Protein AF-A0A7K0ZZW8-F1 (afdb_monomer)

Secondary structure (DSSP, 8-state):
----------EEEEEEEETTEEEEEEEETTS-HHHHHHHHHHHTT-S-TTT-----

Radius of gyration: 13.33 Å; Cα contacts (8 Å, |Δi|>4): 51; chains: 1; bounding box: 35×14×37 Å

Mean predicted aligned error: 8.75 Å

pLDDT: mean 78.49, std 13.45, range [45.16, 92.5]

Solvent-accessible surface area (backbone atoms only — not comparable to full-atom values): 3802 Å² total; per-residue (Å²): 136,85,79,76,88,63,81,57,88,43,79,38,82,46,77,51,77,42,95,94,36,72,50,79,46,80,41,56,64,59,61,63,65,77,80,44,46,65,60,53,36,47,75,52,65,71,57,54,86,89,74,62,74,81,87,121

Sequence (56 aa):
MSQAPLTATGLVRVTVASGTRRVDLVLPGSVPVAELVPELARSVGLLDALTVHGGY

Nearest PDB structures (foldseek):
  2cu1-assembly1_A  TM=6.823E-01  e=1.690E+00  Homo sapiens
  2npt-assembly1_D  TM=6.723E-01  e=1.819E+00  Homo sapiens

Structure (mmCIF, N/CA/C/O backbone):
data_AF-A0A7K0ZZW8-F1
#
_entry.id   AF-A0A7K0ZZW8-F1
#
loop_
_atom_site.group_PDB
_atom_site.id
_atom_site.type_symbol
_atom_site.label_atom_id
_atom_site.label_alt_id
_atom_site.label_comp_id
_atom_site.label_asym_id
_atom_site.label_entity_id
_atom_site.label_seq_id
_atom_site.pdbx_PDB_ins_code
_atom_site.Cartn_x
_atom_site.Cartn_y
_atom_site.Cartn_z
_atom_site.occupancy
_atom_site.B_iso_or_equiv
_atom_site.auth_seq_id
_atom_site.auth_comp_id
_atom_site.auth_asym_id
_atom_site.auth_atom_id
_atom_site.pdbx_PDB_model_num
ATOM 1 N N . MET A 1 1 ? 5.317 12.436 22.425 1.00 45.16 1 MET A N 1
ATOM 2 C CA . MET A 1 1 ? 4.131 12.465 21.547 1.00 45.16 1 MET A CA 1
ATOM 3 C C . MET A 1 1 ? 3.439 11.122 21.712 1.00 45.16 1 MET A C 1
ATOM 5 O O . MET A 1 1 ? 3.939 10.144 21.183 1.00 45.16 1 MET A O 1
ATOM 9 N N . SER A 1 2 ? 2.426 11.030 22.577 1.00 52.00 2 SER A N 1
ATOM 10 C CA . SER A 1 2 ? 1.704 9.772 22.820 1.00 52.00 2 SER A CA 1
ATOM 11 C C . SER A 1 2 ? 0.426 9.805 21.997 1.00 52.00 2 SER A C 1
ATOM 13 O O . SER A 1 2 ? -0.441 10.643 22.249 1.00 52.00 2 SER A O 1
ATOM 15 N N . GLN A 1 3 ? 0.353 8.966 20.969 1.00 58.75 3 GLN A N 1
ATOM 16 C CA . GLN A 1 3 ? -0.836 8.8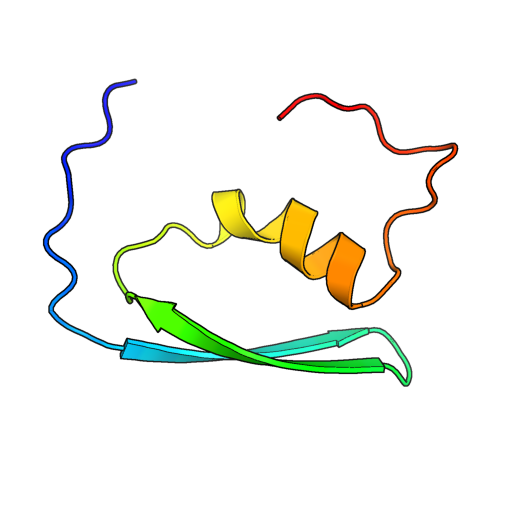39 20.141 1.00 58.75 3 GLN A CA 1
ATOM 17 C C . GLN A 1 3 ? -1.810 7.915 20.868 1.00 58.75 3 GLN A C 1
ATOM 19 O O . GLN A 1 3 ? -1.508 6.749 21.123 1.00 58.75 3 GLN A O 1
ATOM 24 N N . ALA A 1 4 ? -2.958 8.461 21.268 1.00 57.91 4 ALA A N 1
ATOM 25 C CA . ALA A 1 4 ? -4.018 7.674 21.875 1.00 57.91 4 ALA A CA 1
ATOM 26 C C . ALA A 1 4 ? -4.515 6.626 20.860 1.00 57.9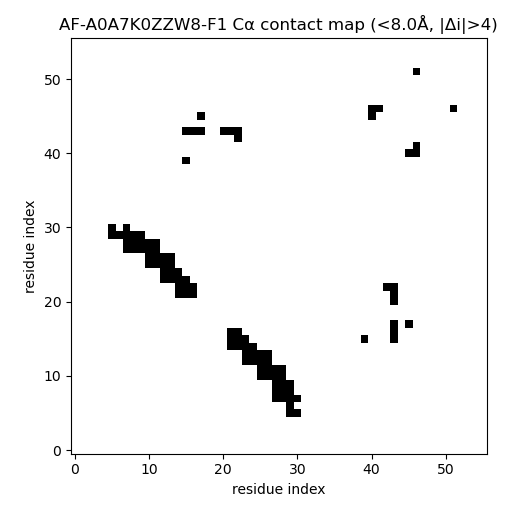1 4 ALA A C 1
ATOM 28 O O . ALA A 1 4 ? -4.661 6.963 19.681 1.00 57.91 4 ALA A O 1
ATOM 29 N N . PRO A 1 5 ? -4.782 5.376 21.280 1.00 58.91 5 PRO A N 1
ATOM 30 C CA . PRO A 1 5 ? -5.301 4.356 20.384 1.00 58.91 5 PRO A CA 1
ATOM 31 C C . PRO A 1 5 ? -6.685 4.787 19.895 1.00 58.91 5 PRO A C 1
ATOM 33 O O . PRO A 1 5 ? -7.675 4.735 20.624 1.00 58.91 5 PRO A O 1
ATOM 36 N N . LEU A 1 6 ? -6.746 5.251 18.650 1.00 61.94 6 LEU A N 1
ATOM 37 C CA . LEU A 1 6 ? -7.996 5.541 17.973 1.00 61.94 6 LEU A CA 1
ATOM 38 C C . LEU A 1 6 ? -8.642 4.201 17.622 1.00 61.94 6 LEU A C 1
ATOM 40 O O . LEU A 1 6 ? -8.179 3.494 16.725 1.00 61.94 6 LEU A O 1
ATOM 44 N N . THR A 1 7 ? -9.704 3.845 18.341 1.00 61.91 7 THR A N 1
ATOM 45 C CA . THR A 1 7 ? -10.557 2.698 18.020 1.00 61.91 7 THR A CA 1
ATOM 46 C C . THR A 1 7 ? -11.089 2.895 16.602 1.00 61.91 7 THR A C 1
ATOM 48 O O . THR A 1 7 ? -11.924 3.761 16.349 1.00 61.91 7 THR A O 1
ATOM 51 N N . ALA A 1 8 ? -10.533 2.152 15.645 1.00 62.84 8 ALA A N 1
ATOM 52 C CA . ALA A 1 8 ? -10.835 2.319 14.233 1.00 62.84 8 ALA A CA 1
ATOM 53 C C . ALA A 1 8 ? -12.257 1.824 13.942 1.00 62.84 8 ALA A C 1
ATOM 55 O O . ALA A 1 8 ? -12.493 0.623 13.849 1.00 62.84 8 ALA A O 1
ATOM 56 N N . THR A 1 9 ? -13.216 2.735 13.801 1.00 69.50 9 THR A N 1
ATOM 57 C CA . THR A 1 9 ? -14.613 2.391 13.484 1.00 69.50 9 THR A CA 1
ATOM 58 C C . THR A 1 9 ? -14.931 2.446 11.987 1.00 69.50 9 THR A C 1
ATOM 60 O O . THR A 1 9 ? -16.082 2.273 11.599 1.00 69.50 9 THR A O 1
ATOM 63 N N . GLY A 1 10 ? -13.929 2.630 11.120 1.00 81.19 10 GLY A N 1
ATOM 64 C CA . GLY A 1 10 ? -14.116 2.668 9.669 1.00 81.19 10 GLY A CA 1
ATOM 65 C C . GLY A 1 10 ? -12.943 2.059 8.912 1.00 81.19 10 GLY A C 1
ATOM 66 O O . GLY A 1 10 ? -11.794 2.210 9.321 1.00 81.19 10 GLY A O 1
ATOM 67 N N . LEU A 1 11 ? -13.237 1.375 7.806 1.00 88.44 11 LEU A N 1
ATOM 68 C CA . LEU A 1 11 ? -12.247 0.905 6.838 1.00 88.44 11 LEU A CA 1
ATOM 69 C C . LEU A 1 11 ? -12.216 1.857 5.643 1.00 88.44 11 LEU A C 1
ATOM 71 O O . LEU A 1 11 ? -13.259 2.316 5.180 1.00 88.44 11 LEU A O 1
ATOM 75 N N . VAL A 1 12 ? -11.022 2.122 5.126 1.00 89.50 12 VAL A N 1
ATOM 76 C CA . VAL A 1 12 ? -10.798 2.973 3.958 1.00 89.50 12 VAL A CA 1
ATOM 77 C C . VAL A 1 12 ? -10.053 2.162 2.908 1.00 89.50 12 VAL A C 1
ATOM 79 O O . VAL A 1 12 ? -9.042 1.525 3.204 1.00 89.50 12 VAL A O 1
ATOM 82 N N . ARG A 1 13 ? -10.549 2.182 1.668 1.00 91.56 13 ARG A N 1
ATOM 83 C CA . ARG A 1 13 ? -9.822 1.626 0.525 1.00 91.56 13 ARG A CA 1
ATOM 84 C C . ARG A 1 13 ? -8.840 2.671 0.011 1.00 91.56 13 ARG A C 1
ATOM 86 O O . ARG A 1 13 ? -9.245 3.775 -0.341 1.00 91.56 13 ARG A O 1
ATOM 93 N N . VAL A 1 14 ? -7.569 2.306 -0.052 1.00 90.69 14 VAL A N 1
ATOM 94 C CA . VAL A 1 14 ? -6.485 3.170 -0.514 1.00 90.69 14 VAL A CA 1
ATOM 95 C C . VAL A 1 14 ? -5.832 2.530 -1.726 1.00 90.69 14 VAL A C 1
ATOM 97 O O . VAL A 1 14 ? -5.426 1.373 -1.677 1.00 90.69 14 VAL A O 1
ATOM 100 N N . THR A 1 15 ? -5.721 3.296 -2.806 1.00 92.00 15 THR A N 1
ATOM 101 C CA . THR A 1 15 ? -4.968 2.908 -3.999 1.00 92.00 15 THR A CA 1
ATOM 102 C C . THR A 1 15 ? -3.677 3.709 -4.034 1.00 92.00 15 THR A C 1
ATOM 104 O O . THR A 1 15 ? -3.705 4.939 -4.054 1.00 92.00 15 THR A O 1
ATOM 107 N N . VAL A 1 16 ? -2.545 3.017 -4.075 1.00 91.19 16 VAL A N 1
ATOM 108 C CA . VAL A 1 16 ? -1.218 3.617 -4.225 1.00 91.19 16 VAL A CA 1
ATOM 109 C C . VAL A 1 16 ? -0.736 3.356 -5.640 1.00 91.19 16 VAL A C 1
ATOM 111 O O . VAL A 1 16 ? -0.666 2.209 -6.073 1.00 91.19 16 VAL A O 1
ATOM 114 N N . ALA A 1 17 ? -0.411 4.417 -6.373 1.00 90.81 17 ALA A N 1
ATOM 115 C CA . ALA A 1 17 ? 0.061 4.334 -7.748 1.00 90.81 17 ALA A CA 1
ATOM 116 C C . ALA A 1 17 ? 1.443 4.978 -7.888 1.00 90.81 17 ALA A C 1
ATOM 118 O O . ALA A 1 17 ? 1.676 6.075 -7.389 1.00 90.81 17 ALA A O 1
ATOM 119 N N . SER A 1 18 ? 2.339 4.303 -8.608 1.00 87.94 18 SER A N 1
ATOM 120 C CA . SER A 1 18 ? 3.665 4.794 -8.979 1.00 87.94 18 SER A CA 1
ATOM 121 C C . SER A 1 18 ? 4.017 4.316 -10.385 1.00 87.94 18 SER A C 1
ATOM 123 O O . SER A 1 18 ? 4.252 3.126 -10.605 1.00 87.94 18 SER A O 1
ATOM 125 N N . GLY A 1 19 ? 4.020 5.229 -11.359 1.00 87.81 19 GLY A N 1
ATOM 126 C CA . GLY A 1 19 ? 4.232 4.883 -12.766 1.00 87.81 19 GLY A CA 1
ATOM 127 C C . GLY A 1 19 ? 3.268 3.784 -13.230 1.00 87.81 19 GLY A C 1
ATOM 128 O O . GLY A 1 19 ? 2.052 3.973 -13.233 1.00 87.81 19 GLY A O 1
ATOM 129 N N . THR A 1 20 ? 3.813 2.623 -13.597 1.00 89.19 20 THR A N 1
ATOM 130 C CA . THR A 1 20 ? 3.052 1.435 -14.027 1.00 89.19 20 THR A CA 1
ATOM 131 C C . THR A 1 20 ? 2.652 0.500 -12.881 1.00 89.19 20 THR A C 1
ATOM 133 O O . THR A 1 20 ? 1.924 -0.465 -13.108 1.00 89.19 20 THR A O 1
ATOM 136 N N . ARG A 1 21 ? 3.107 0.760 -11.650 1.00 88.56 21 ARG A N 1
ATOM 137 C CA . ARG A 1 21 ? 2.832 -0.059 -10.464 1.00 88.56 21 ARG A CA 1
ATOM 138 C C . ARG A 1 21 ? 1.649 0.507 -9.693 1.00 88.56 21 ARG A C 1
ATOM 140 O O . ARG A 1 21 ? 1.555 1.715 -9.474 1.00 88.56 21 ARG A O 1
ATOM 147 N N . ARG A 1 22 ? 0.747 -0.373 -9.265 1.00 91.38 22 ARG A N 1
ATOM 148 C CA . ARG A 1 22 ? -0.415 -0.022 -8.445 1.00 91.38 22 ARG A CA 1
ATOM 149 C C . ARG A 1 22 ? -0.666 -1.089 -7.393 1.00 91.38 22 ARG A C 1
ATOM 151 O O . ARG A 1 22 ? -0.472 -2.269 -7.671 1.00 91.38 22 ARG A O 1
ATOM 158 N N . VAL A 1 23 ? -1.109 -0.661 -6.217 1.00 91.69 23 VAL A N 1
ATOM 159 C CA . VAL A 1 23 ? -1.478 -1.529 -5.097 1.00 91.69 23 VAL A CA 1
ATOM 160 C C . VAL A 1 23 ? -2.747 -0.983 -4.453 1.00 91.69 23 VAL A C 1
ATOM 162 O O . 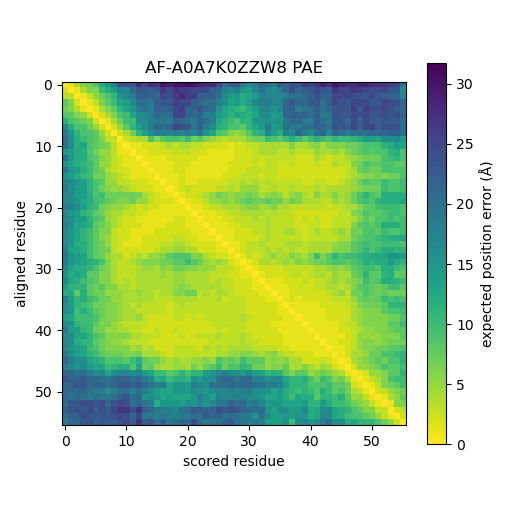VAL A 1 23 ? -2.844 0.216 -4.201 1.00 91.69 23 VAL A O 1
ATOM 165 N N . ASP A 1 24 ? -3.703 -1.867 -4.178 1.00 92.50 24 ASP A N 1
ATOM 166 C CA . ASP A 1 24 ? -4.923 -1.552 -3.440 1.00 92.50 24 ASP A CA 1
ATOM 167 C C . ASP A 1 24 ? -4.863 -2.168 -2.045 1.00 92.50 24 ASP A C 1
ATOM 169 O O . ASP A 1 24 ? -4.506 -3.335 -1.886 1.00 92.50 24 ASP A O 1
ATOM 173 N N . LEU A 1 25 ? -5.234 -1.386 -1.038 1.00 89.56 25 LEU A N 1
ATOM 174 C CA . LEU A 1 25 ? -5.173 -1.760 0.370 1.00 89.56 25 LEU A CA 1
ATOM 175 C C . LEU A 1 25 ? -6.475 -1.377 1.062 1.00 89.56 25 LEU A C 1
ATOM 177 O O . LEU A 1 25 ? -7.123 -0.392 0.704 1.00 89.56 25 LEU A O 1
ATOM 181 N N . VAL A 1 26 ? -6.836 -2.141 2.085 1.00 90.75 26 VAL A N 1
ATOM 182 C CA . VAL A 1 26 ? -7.907 -1.790 3.017 1.00 90.75 26 VAL A CA 1
ATOM 183 C C . VAL A 1 26 ? -7.252 -1.478 4.350 1.00 90.75 26 VAL A C 1
ATOM 185 O O . VAL A 1 26 ? -6.570 -2.330 4.915 1.00 90.75 26 VAL A O 1
ATOM 188 N N . LEU A 1 27 ? -7.425 -0.250 4.825 1.00 87.12 27 LEU A N 1
ATOM 189 C CA . LEU A 1 27 ? -6.742 0.268 6.004 1.00 87.12 27 LEU A CA 1
ATOM 190 C C . LEU A 1 27 ? -7.7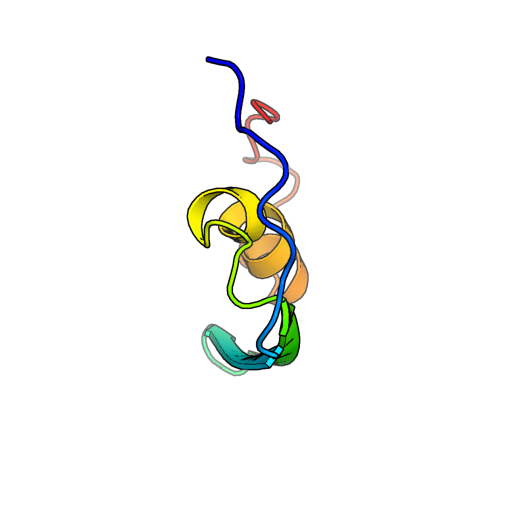55 0.752 7.043 1.00 87.12 27 LEU A C 1
ATOM 192 O O . LEU A 1 27 ? -8.834 1.222 6.668 1.00 87.12 27 LEU A O 1
ATOM 196 N N . PRO A 1 28 ? -7.431 0.684 8.344 1.00 88.62 28 PRO A N 1
ATOM 197 C CA . PRO A 1 28 ? -8.241 1.335 9.359 1.00 88.62 28 PRO A CA 1
ATOM 198 C C . PRO A 1 28 ? -8.188 2.856 9.159 1.00 88.62 28 PRO A C 1
ATOM 200 O O . PRO A 1 28 ? -7.113 3.443 9.057 1.00 88.62 28 PRO A O 1
ATOM 203 N N . GLY A 1 29 ? -9.348 3.509 9.132 1.00 84.44 29 GLY A N 1
ATOM 204 C CA . GLY A 1 29 ? -9.482 4.946 8.867 1.00 84.44 29 GLY A CA 1
ATOM 205 C C . GLY A 1 29 ? -8.913 5.856 9.957 1.00 84.44 29 GLY A C 1
ATOM 206 O O . GLY A 1 29 ? -8.922 7.071 9.797 1.00 84.44 29 GLY A O 1
ATOM 207 N N . SER A 1 30 ? -8.430 5.285 11.060 1.00 84.75 30 SER A N 1
ATOM 208 C CA . SER A 1 30 ? -7.777 6.018 12.138 1.00 84.75 30 SER A CA 1
ATOM 209 C C . SER A 1 30 ? -6.248 6.034 12.056 1.00 84.75 30 SER A C 1
ATOM 211 O O . SER A 1 30 ? -5.621 6.737 12.846 1.00 84.75 30 SER A O 1
ATOM 213 N N . VAL A 1 31 ? -5.635 5.286 11.130 1.00 84.50 31 VAL A N 1
ATOM 214 C CA . VAL A 1 31 ? -4.173 5.260 10.976 1.00 84.50 31 VAL A CA 1
ATOM 215 C C . VAL A 1 31 ? -3.712 6.497 10.196 1.00 84.50 31 VAL A C 1
ATOM 217 O O . VAL A 1 31 ? -4.187 6.710 9.075 1.00 84.50 31 VAL A O 1
ATOM 220 N N . PRO A 1 32 ? -2.789 7.322 10.727 1.00 82.88 32 PRO A N 1
ATOM 221 C CA . PRO A 1 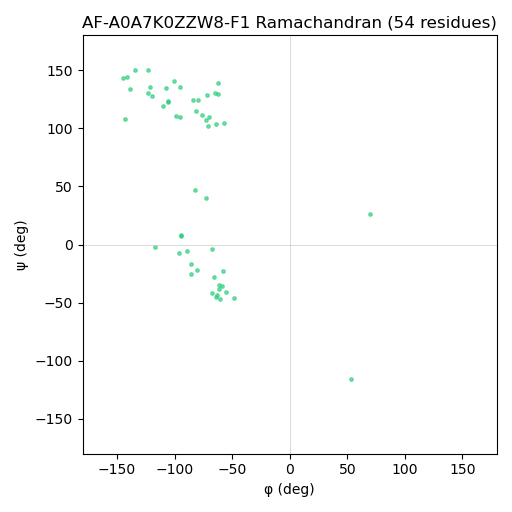32 ? -2.259 8.458 9.988 1.00 82.88 32 PRO A CA 1
ATOM 222 C C . PRO A 1 32 ? -1.521 8.014 8.729 1.00 82.88 32 PRO A C 1
ATOM 224 O O . PRO A 1 32 ? -0.616 7.186 8.769 1.00 82.88 32 PRO A O 1
ATOM 227 N N . VAL A 1 33 ? -1.863 8.629 7.598 1.00 81.25 33 VAL A N 1
ATOM 228 C CA . VAL A 1 33 ? -1.267 8.279 6.300 1.00 81.25 33 VAL A CA 1
ATOM 229 C C . VAL A 1 33 ? 0.252 8.448 6.312 1.00 81.25 33 VAL A C 1
ATOM 231 O O . VAL A 1 33 ? 0.944 7.639 5.705 1.00 81.25 33 VAL A O 1
ATOM 234 N N . ALA A 1 34 ? 0.774 9.459 7.018 1.00 83.75 34 ALA A N 1
ATOM 235 C CA . ALA A 1 34 ? 2.208 9.737 7.099 1.00 83.75 34 ALA A CA 1
ATOM 236 C C . ALA A 1 34 ? 3.020 8.524 7.583 1.00 83.75 34 ALA A C 1
ATOM 238 O O . ALA A 1 34 ? 4.057 8.243 6.990 1.00 83.75 34 ALA A O 1
ATOM 239 N N . GLU A 1 35 ? 2.507 7.783 8.573 1.00 86.56 35 GLU A N 1
ATOM 240 C CA . GLU A 1 35 ? 3.140 6.575 9.125 1.00 86.56 35 GLU A CA 1
ATOM 241 C C . GLU A 1 35 ? 3.208 5.436 8.097 1.00 86.56 35 GLU A C 1
ATOM 243 O O . GLU A 1 35 ? 4.112 4.608 8.129 1.00 86.56 35 GLU A O 1
ATOM 248 N N . LEU A 1 36 ? 2.273 5.419 7.143 1.00 85.50 36 LEU A N 1
ATOM 249 C CA . LEU A 1 36 ? 2.184 4.395 6.106 1.00 85.50 36 LEU A CA 1
ATOM 250 C C . LEU A 1 36 ? 3.066 4.709 4.891 1.00 85.50 36 LEU A C 1
ATOM 252 O O . LEU A 1 36 ? 3.483 3.793 4.185 1.00 85.50 36 LEU A O 1
ATOM 256 N N . VAL A 1 37 ? 3.373 5.987 4.629 1.00 86.75 37 VAL A N 1
ATOM 257 C CA . VAL A 1 37 ? 4.100 6.429 3.422 1.00 86.75 37 VAL A CA 1
ATOM 258 C C . VAL A 1 37 ? 5.375 5.620 3.136 1.00 86.75 37 VAL A C 1
ATOM 260 O O . VAL A 1 37 ? 5.542 5.224 1.980 1.00 86.75 37 VAL A O 1
ATOM 263 N N . PRO A 1 38 ? 6.266 5.327 4.104 1.00 86.12 38 PRO A N 1
ATOM 264 C CA . PRO A 1 38 ? 7.495 4.584 3.820 1.00 86.12 38 PRO A CA 1
ATOM 265 C C . PRO A 1 38 ? 7.232 3.153 3.344 1.00 86.12 38 PRO A C 1
ATOM 267 O O . PRO A 1 38 ? 7.829 2.701 2.365 1.00 86.12 38 PRO A O 1
ATOM 270 N N . GLU A 1 39 ? 6.323 2.436 4.006 1.00 87.25 39 GLU A N 1
ATOM 271 C CA . GLU A 1 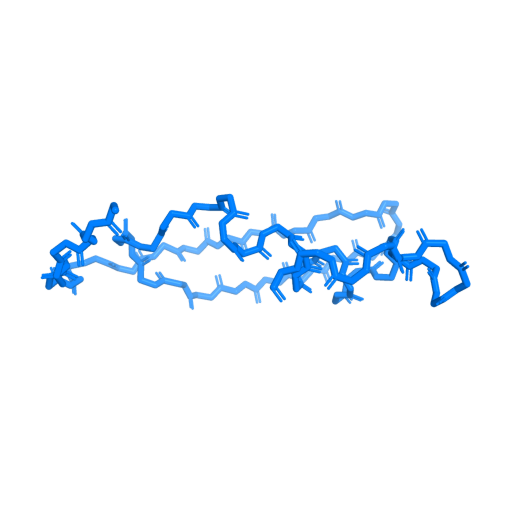39 ? 5.963 1.071 3.615 1.00 87.25 39 GLU A CA 1
ATOM 272 C C . GLU A 1 39 ? 5.237 1.049 2.269 1.00 87.25 39 GLU A C 1
ATOM 274 O O . GLU A 1 39 ? 5.559 0.234 1.401 1.00 87.25 39 GLU A O 1
ATOM 279 N N . LEU A 1 40 ? 4.320 1.995 2.047 1.00 88.88 40 LEU A N 1
ATOM 280 C CA . LEU A 1 40 ? 3.625 2.149 0.772 1.00 88.88 40 LEU A CA 1
ATOM 281 C C . LEU A 1 40 ? 4.617 2.435 -0.359 1.00 88.88 40 LEU A C 1
ATOM 283 O O . LEU A 1 40 ? 4.573 1.764 -1.390 1.00 88.88 40 LEU A O 1
ATOM 287 N N . ALA A 1 41 ? 5.561 3.355 -0.158 1.00 87.81 41 ALA A N 1
ATOM 288 C CA . ALA A 1 41 ? 6.603 3.668 -1.129 1.00 87.81 41 ALA A CA 1
ATOM 289 C C . ALA A 1 41 ? 7.495 2.450 -1.434 1.00 87.81 41 ALA A C 1
ATOM 291 O O . ALA A 1 41 ? 7.817 2.208 -2.600 1.00 87.81 41 ALA A O 1
ATOM 292 N N . ARG A 1 42 ? 7.829 1.624 -0.430 1.00 84.25 42 ARG A N 1
ATOM 293 C CA . ARG A 1 42 ? 8.519 0.339 -0.644 1.00 84.25 42 ARG A CA 1
ATOM 294 C C . ARG A 1 42 ? 7.665 -0.631 -1.470 1.00 84.25 42 ARG A C 1
ATOM 296 O O . ARG A 1 42 ? 8.190 -1.237 -2.401 1.00 84.25 42 ARG A O 1
ATOM 303 N N . SER A 1 43 ? 6.364 -0.749 -1.190 1.00 86.00 43 SER A N 1
ATOM 304 C CA . SER A 1 43 ? 5.462 -1.681 -1.894 1.00 86.00 43 SER A CA 1
ATOM 305 C C . SER A 1 43 ? 5.346 -1.398 -3.397 1.00 86.00 43 SER A C 1
ATOM 307 O O . SER A 1 43 ? 5.281 -2.323 -4.207 1.00 86.00 43 SER A O 1
ATOM 309 N N . VAL A 1 44 ? 5.403 -0.122 -3.791 1.00 87.88 44 VAL A N 1
ATOM 310 C CA . VAL A 1 44 ? 5.395 0.292 -5.201 1.00 87.88 44 VAL A CA 1
ATOM 311 C C . VAL A 1 44 ? 6.798 0.491 -5.783 1.00 87.88 44 VAL A C 1
ATOM 313 O O . VAL A 1 44 ? 6.926 0.919 -6.928 1.00 87.88 44 VAL A O 1
ATOM 316 N N . GLY A 1 45 ? 7.853 0.145 -5.039 1.00 84.50 45 GLY A N 1
ATOM 317 C CA . GLY A 1 45 ? 9.239 0.174 -5.514 1.00 84.50 45 GLY A CA 1
ATOM 318 C C . GLY A 1 45 ? 9.813 1.576 -5.735 1.00 84.50 45 GLY A C 1
ATOM 319 O O . GLY A 1 45 ? 10.690 1.735 -6.576 1.00 84.50 45 GLY A O 1
ATOM 320 N N . LEU A 1 46 ? 9.307 2.588 -5.022 1.00 82.69 46 LEU A N 1
ATOM 321 C CA . LEU A 1 46 ? 9.813 3.967 -5.077 1.00 82.69 46 LEU A CA 1
ATOM 322 C C . LEU A 1 46 ? 11.068 4.189 -4.228 1.00 82.69 46 LEU A C 1
ATOM 324 O O . LEU A 1 46 ? 11.793 5.155 -4.448 1.00 82.69 46 LEU A O 1
ATOM 328 N N . LEU A 1 47 ? 11.302 3.329 -3.240 1.00 77.50 47 LEU A N 1
ATOM 329 C CA . LEU A 1 47 ? 12.457 3.422 -2.359 1.00 77.50 47 LEU A CA 1
ATOM 330 C C . LEU A 1 47 ? 13.576 2.515 -2.875 1.00 77.50 47 LEU A C 1
ATOM 332 O O . LEU A 1 47 ? 13.459 1.291 -2.804 1.00 77.50 47 LEU A O 1
ATOM 336 N N . ASP A 1 48 ? 14.653 3.119 -3.378 1.00 70.44 48 ASP A N 1
ATOM 337 C CA . ASP A 1 48 ? 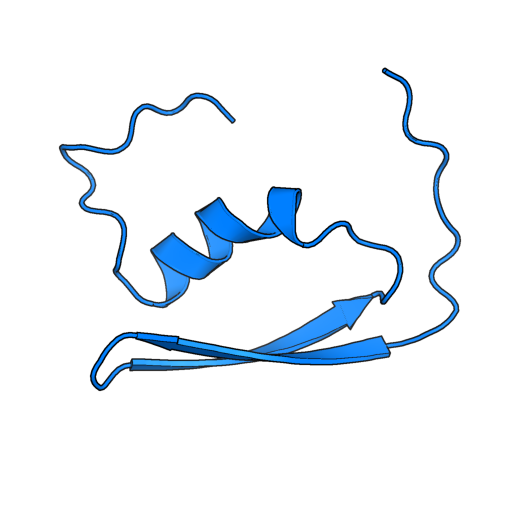15.904 2.413 -3.654 1.00 70.44 48 ASP A CA 1
ATOM 338 C C . ASP A 1 48 ? 16.597 2.073 -2.325 1.00 70.44 48 ASP A C 1
ATOM 340 O O . ASP A 1 48 ? 16.791 2.935 -1.463 1.00 70.44 48 ASP A O 1
ATOM 344 N N . ALA A 1 49 ? 16.967 0.803 -2.151 1.00 62.47 49 ALA A N 1
ATOM 345 C CA . ALA A 1 49 ? 17.592 0.287 -0.936 1.00 62.47 49 ALA A CA 1
ATOM 346 C C . ALA A 1 49 ? 18.898 1.017 -0.576 1.00 62.47 49 ALA A C 1
ATOM 348 O O . ALA A 1 49 ? 19.287 1.015 0.590 1.00 62.47 49 ALA A O 1
ATOM 349 N N . LEU A 1 50 ? 19.552 1.657 -1.552 1.00 60.19 50 LEU A N 1
ATOM 350 C CA . LEU A 1 50 ? 20.808 2.384 -1.360 1.00 60.19 50 LEU A CA 1
ATOM 351 C C . LEU A 1 50 ? 20.634 3.838 -0.893 1.00 60.19 50 LEU A C 1
ATOM 353 O O . LEU A 1 50 ? 21.592 4.425 -0.393 1.00 60.19 50 LEU A O 1
ATOM 357 N N . THR A 1 51 ? 19.440 4.428 -1.021 1.00 63.09 51 THR A N 1
ATOM 358 C CA . THR A 1 51 ? 19.186 5.841 -0.670 1.00 63.09 51 THR A CA 1
ATOM 359 C C . THR A 1 51 ? 18.185 6.021 0.468 1.00 63.09 51 THR A C 1
ATOM 361 O O . THR A 1 51 ? 17.908 7.151 0.872 1.00 63.09 51 THR A O 1
ATOM 364 N N . VAL A 1 52 ? 17.620 4.934 1.000 1.00 66.50 52 VAL A N 1
ATOM 365 C CA . VAL A 1 52 ? 16.745 5.001 2.176 1.00 66.50 52 VAL A CA 1
ATOM 366 C C . VAL A 1 52 ? 17.576 5.346 3.407 1.00 66.50 52 VAL A C 1
ATOM 368 O O . VAL A 1 52 ? 18.334 4.527 3.920 1.00 66.50 52 VAL A O 1
ATOM 371 N N . HIS A 1 53 ? 17.394 6.559 3.925 1.00 60.16 53 HIS A N 1
ATOM 372 C CA . HIS A 1 53 ? 17.794 6.882 5.289 1.00 60.16 53 HIS A CA 1
ATOM 373 C C . HIS A 1 53 ? 16.748 6.269 6.231 1.00 60.16 53 HIS A C 1
ATOM 375 O O . HIS A 1 53 ? 15.587 6.6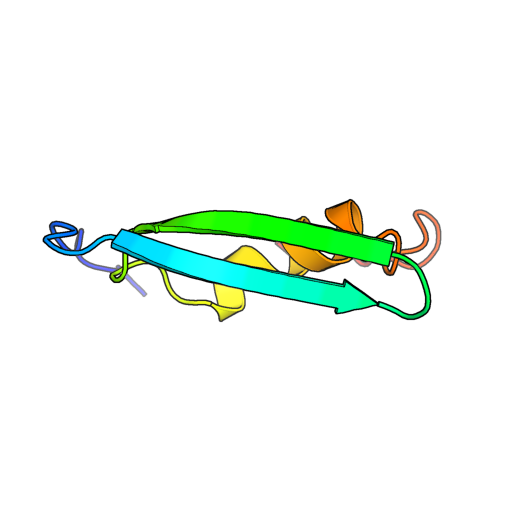74 6.210 1.00 60.16 53 HIS A O 1
ATOM 381 N N . GLY A 1 54 ? 17.134 5.245 6.998 1.00 60.06 54 GLY A N 1
ATOM 382 C CA . GLY A 1 54 ? 16.242 4.411 7.822 1.00 60.06 54 GLY A CA 1
ATOM 383 C C . GLY A 1 54 ? 15.684 5.091 9.076 1.00 60.06 54 GLY A C 1
ATOM 384 O O . GLY A 1 54 ? 15.657 4.476 10.132 1.00 60.06 54 GLY A O 1
ATOM 385 N N . GLY A 1 55 ? 15.303 6.365 8.988 1.00 62.12 55 GLY A N 1
ATOM 386 C CA . GLY A 1 55 ? 14.804 7.167 10.106 1.00 62.12 55 GLY A CA 1
ATOM 387 C C . GLY A 1 55 ? 13.318 6.963 10.413 1.00 62.12 55 GLY A C 1
ATOM 388 O O . GLY A 1 55 ? 12.613 7.960 10.550 1.00 62.12 55 GLY A O 1
ATOM 389 N N . TYR A 1 56 ? 12.857 5.711 10.481 1.00 47.84 56 TYR A N 1
ATOM 390 C CA . TYR A 1 56 ? 11.539 5.327 11.005 1.00 47.84 56 TYR A CA 1
ATOM 391 C C . TYR A 1 56 ? 11.711 4.393 12.199 1.00 47.84 56 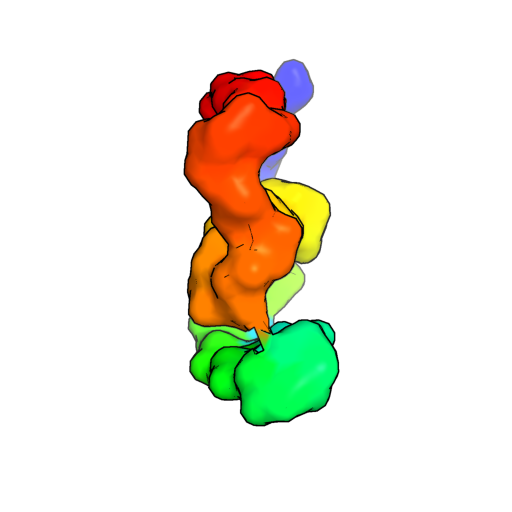TYR A C 1
ATOM 393 O O . TYR A 1 56 ? 12.497 3.428 12.060 1.00 47.84 56 TYR A O 1
#

Foldseek 3Di:
DDDDPDPQPDWDWDWQDDDVDIDIDIDRPPDDVVVCVVVSCVNRPVDDPVPDPPPD